Protein AF-A0A2K8V821-F1 (afdb_monomer_lite)

Radius of gyration: 11.68 Å; chains: 1; bounding box: 31×23×26 Å

Secondary structure (DSSP, 8-state):
--------HHHHHHSPTTHHHHHHHHTT-S-HHHHHHHHTTSS---HHHHHHHHHHHHHHTSTTHHHHHHHHHHHHHTT-

Sequence (80 aa):
MGEELVGSDELRESLPYGIVKEITQVFGYKNQSYVSDIIKGEKKGNLKIIKCAAEIADIYKQSGFETGKKKILESYANIN

Structure (mmCIF, N/CA/C/O backbone):
data_AF-A0A2K8V821-F1
#
_entry.id   AF-A0A2K8V821-F1
#
loop_
_atom_site.group_PDB
_atom_site.id
_atom_site.type_symbol
_atom_site.label_atom_id
_atom_site.label_alt_id
_atom_site.label_comp_id
_atom_site.label_asym_id
_atom_site.label_entity_id
_atom_site.label_seq_id
_atom_site.pdbx_PDB_ins_code
_atom_site.Cartn_x
_atom_site.Cartn_y
_atom_site.Cartn_z
_atom_site.occupancy
_atom_site.B_iso_or_equiv
_atom_site.auth_seq_id
_atom_site.auth_comp_id
_atom_site.auth_asym_id
_atom_site.auth_atom_id
_atom_site.pdbx_PDB_model_num
ATOM 1 N N . MET A 1 1 ? -10.948 -13.736 -16.659 1.00 35.03 1 MET A N 1
ATOM 2 C CA . MET A 1 1 ? -9.989 -12.759 -17.209 1.00 35.03 1 MET A CA 1
ATOM 3 C C . MET A 1 1 ? -9.077 -12.385 -16.059 1.00 35.03 1 MET A C 1
ATOM 5 O O . MET A 1 1 ? -9.560 -11.804 -15.103 1.00 35.03 1 MET A O 1
ATOM 9 N N . GLY A 1 2 ? -7.847 -12.902 -16.049 1.00 39.41 2 GLY A N 1
ATOM 10 C CA . GLY A 1 2 ? -6.877 -12.601 -15.000 1.00 39.41 2 GLY A CA 1
ATOM 11 C C . GLY A 1 2 ? -6.099 -11.380 -15.440 1.00 39.41 2 GLY A C 1
ATOM 12 O O . GLY A 1 2 ? -5.193 -11.517 -16.253 1.00 39.41 2 GLY A O 1
ATOM 13 N N . GLU A 1 3 ? -6.516 -10.203 -14.989 1.00 52.16 3 GLU A N 1
ATOM 14 C CA . GLU A 1 3 ? -5.733 -8.990 -15.193 1.00 52.16 3 GLU A CA 1
ATOM 15 C C . GLU A 1 3 ? -4.384 -9.205 -14.504 1.00 52.16 3 GLU A C 1
ATOM 17 O O . GLU A 1 3 ? -4.315 -9.488 -13.303 1.00 52.16 3 GLU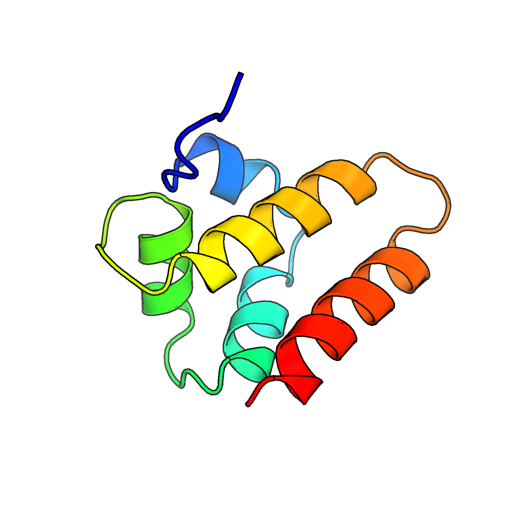 A O 1
ATOM 22 N N . GLU A 1 4 ? -3.305 -9.177 -15.287 1.00 56.78 4 GLU A N 1
ATOM 23 C CA . GLU A 1 4 ? -1.965 -9.117 -14.727 1.00 56.78 4 GLU A CA 1
ATOM 24 C C . GLU A 1 4 ? -1.915 -7.851 -13.874 1.00 56.78 4 GLU A C 1
ATOM 26 O O . GLU A 1 4 ? -2.000 -6.738 -14.384 1.00 56.78 4 GLU A O 1
ATOM 31 N N . LEU A 1 5 ? -1.855 -8.028 -12.555 1.00 65.06 5 LEU A N 1
ATOM 32 C CA . LEU A 1 5 ? -1.717 -6.930 -11.607 1.00 65.06 5 LEU A CA 1
ATOM 33 C C . LEU A 1 5 ? -0.338 -6.307 -11.790 1.00 65.06 5 LEU A C 1
ATOM 35 O O . LEU A 1 5 ? 0.646 -6.721 -11.169 1.00 65.06 5 LEU A O 1
ATOM 39 N N . VAL A 1 6 ? -0.287 -5.325 -12.675 1.00 76.00 6 VAL A N 1
ATOM 40 C CA . VAL A 1 6 ? 0.866 -4.474 -12.926 1.00 76.00 6 VAL A CA 1
ATOM 41 C C . VAL A 1 6 ? 0.591 -3.139 -12.243 1.00 76.00 6 VAL A C 1
ATOM 43 O O . VAL A 1 6 ? -0.530 -2.638 -12.271 1.00 76.00 6 VAL A O 1
ATOM 46 N N . GLY A 1 7 ? 1.601 -2.589 -11.570 1.00 84.31 7 GLY A N 1
ATOM 47 C CA . GLY A 1 7 ? 1.498 -1.234 -11.039 1.00 84.31 7 GLY A CA 1
ATOM 48 C C . GLY A 1 7 ? 1.279 -0.233 -12.176 1.00 84.31 7 GLY A C 1
ATOM 49 O O . GLY A 1 7 ? 1.756 -0.449 -13.289 1.00 84.31 7 GLY A O 1
ATOM 50 N N . SER A 1 8 ? 0.572 0.855 -11.900 1.00 91.25 8 SER A N 1
ATOM 51 C CA . SER A 1 8 ? 0.342 1.938 -12.854 1.00 91.25 8 SER A CA 1
ATOM 52 C C . SER A 1 8 ? 0.244 3.277 -12.132 1.00 91.25 8 SER A C 1
ATOM 54 O O . SER A 1 8 ? -0.124 3.345 -10.952 1.00 91.25 8 SER A O 1
ATOM 56 N N . ASP A 1 9 ? 0.559 4.363 -12.837 1.00 92.25 9 ASP A N 1
ATOM 57 C CA . ASP A 1 9 ? 0.345 5.712 -12.307 1.00 92.25 9 ASP A CA 1
ATOM 58 C C . ASP A 1 9 ? -1.131 5.935 -11.942 1.00 92.25 9 ASP A C 1
ATOM 60 O O . ASP A 1 9 ? -1.423 6.446 -10.864 1.00 92.25 9 ASP A O 1
ATOM 64 N N . GLU A 1 10 ? -2.064 5.429 -12.753 1.00 91.94 10 GLU A N 1
ATOM 65 C CA . GLU A 1 10 ? -3.507 5.500 -12.487 1.00 91.94 10 GLU A CA 1
ATOM 66 C C . GLU A 1 10 ? -3.884 4.826 -11.160 1.00 91.94 10 GLU A C 1
ATOM 68 O O . GLU A 1 10 ? -4.648 5.379 -10.363 1.00 91.94 10 GLU A O 1
ATOM 73 N N . LEU A 1 11 ? -3.310 3.652 -10.869 1.00 91.38 11 LEU A N 1
ATOM 74 C CA . LEU A 1 11 ? -3.519 2.971 -9.594 1.00 91.38 11 LEU A CA 1
ATOM 75 C C . LEU A 1 11 ? -2.995 3.826 -8.437 1.00 91.38 11 LEU A C 1
ATOM 77 O O . LEU A 1 11 ? -3.667 3.983 -7.414 1.00 91.38 11 LEU A O 1
ATOM 81 N N . ARG A 1 12 ? -1.813 4.425 -8.599 1.00 93.69 12 ARG A N 1
ATOM 82 C CA . ARG A 1 12 ? -1.232 5.308 -7.586 1.00 93.69 12 ARG A CA 1
ATOM 83 C C . ARG A 1 12 ? -2.081 6.559 -7.342 1.00 93.69 12 ARG A C 1
ATOM 85 O O . ARG A 1 12 ? -2.137 7.012 -6.195 1.00 93.69 12 ARG A O 1
ATOM 92 N N . GLU A 1 13 ? -2.693 7.120 -8.375 1.00 92.69 13 GLU A N 1
ATOM 93 C CA . GLU A 1 13 ? -3.538 8.318 -8.302 1.00 92.69 13 GLU A CA 1
ATOM 94 C C . GLU A 1 13 ? -4.940 8.029 -7.756 1.00 92.69 13 GLU A C 1
ATOM 96 O O . GLU A 1 13 ? -5.513 8.866 -7.062 1.00 92.69 13 GLU A O 1
ATOM 101 N N . SER A 1 14 ? -5.469 6.827 -7.995 1.00 91.50 14 SER A N 1
ATOM 102 C CA . SER A 1 14 ? -6.761 6.379 -7.448 1.00 91.50 14 SER A CA 1
ATOM 103 C C . SER A 1 14 ? -6.764 6.215 -5.921 1.00 91.50 14 SER A C 1
ATOM 105 O O . SER A 1 14 ? -7.814 6.137 -5.280 1.00 91.50 14 SER A O 1
ATOM 107 N N . LEU A 1 15 ? -5.567 6.163 -5.341 1.00 91.44 15 LEU A N 1
ATOM 108 C CA . LEU A 1 15 ? -5.303 5.878 -3.946 1.00 91.44 15 LEU A CA 1
ATOM 109 C C . LEU A 1 15 ? -5.495 7.137 -3.082 1.00 91.44 15 LEU A C 1
ATOM 111 O O . LEU A 1 15 ? -4.859 8.163 -3.347 1.00 91.44 15 LEU A O 1
ATOM 115 N N . PRO A 1 16 ? -6.295 7.077 -2.001 1.00 89.94 16 PRO A N 1
ATOM 116 C CA . PRO A 1 16 ? -6.471 8.228 -1.131 1.00 89.94 16 PRO A CA 1
ATOM 117 C C . PRO A 1 16 ? -5.182 8.614 -0.401 1.00 89.94 16 PRO A C 1
ATOM 119 O O . PRO A 1 16 ? -4.227 7.840 -0.258 1.00 89.94 16 PRO A O 1
ATOM 122 N N . TYR A 1 17 ? -5.166 9.852 0.091 1.00 90.12 17 TYR A N 1
ATOM 123 C CA . TYR A 1 17 ? -4.032 10.380 0.835 1.00 90.12 17 TYR A CA 1
ATOM 124 C C . TYR A 1 17 ? -3.695 9.490 2.041 1.00 90.12 17 TYR A C 1
ATOM 126 O O . TYR A 1 17 ? -4.573 9.058 2.781 1.00 90.12 17 TYR A O 1
ATOM 134 N N . GLY A 1 18 ? -2.404 9.222 2.246 1.00 91.56 18 GLY A N 1
ATOM 135 C CA . GLY A 1 18 ? -1.911 8.427 3.373 1.00 91.56 18 GLY A CA 1
ATOM 136 C C . GLY A 1 18 ? -1.856 6.913 3.141 1.00 91.56 18 GLY A C 1
ATOM 137 O O . GLY A 1 18 ? -1.066 6.254 3.813 1.00 91.56 18 GLY A O 1
ATOM 138 N N . ILE A 1 19 ? -2.554 6.355 2.144 1.00 94.31 19 ILE A N 1
ATOM 139 C CA . ILE A 1 19 ? -2.581 4.894 1.927 1.00 94.31 19 ILE A CA 1
ATOM 140 C C . ILE A 1 19 ? -1.209 4.309 1.636 1.00 94.31 19 ILE A C 1
ATOM 142 O O . ILE A 1 19 ? -0.843 3.284 2.199 1.00 94.31 19 ILE A O 1
ATOM 146 N N . VAL A 1 20 ? -0.397 4.978 0.819 1.00 94.69 20 VAL A N 1
ATOM 147 C CA . VAL A 1 20 ? 0.958 4.487 0.526 1.00 94.69 20 VAL A CA 1
ATOM 148 C C . VAL A 1 20 ? 1.789 4.375 1.804 1.00 94.69 20 VAL A C 1
ATOM 150 O O . VAL A 1 20 ? 2.568 3.436 1.939 1.00 94.69 20 VAL A O 1
ATOM 153 N N . LYS A 1 21 ? 1.596 5.283 2.769 1.00 94.88 21 LYS A N 1
ATOM 154 C CA . LYS A 1 21 ? 2.263 5.215 4.073 1.00 94.88 21 LYS A CA 1
ATOM 155 C C . LYS A 1 21 ? 1.767 4.014 4.881 1.00 94.88 21 LYS A C 1
ATOM 157 O O . LYS A 1 21 ? 2.594 3.280 5.411 1.00 94.88 21 LYS A O 1
ATOM 162 N N . GLU A 1 22 ? 0.455 3.792 4.938 1.00 94.88 22 GLU A N 1
ATOM 163 C CA . GLU A 1 22 ? -0.140 2.649 5.647 1.00 94.88 22 GLU A CA 1
ATOM 164 C C . GLU A 1 22 ? 0.331 1.308 5.052 1.00 94.88 22 GLU A C 1
ATOM 166 O O . GLU A 1 22 ? 0.815 0.443 5.782 1.00 94.88 22 GLU A O 1
ATOM 171 N N . ILE A 1 23 ? 0.314 1.171 3.721 1.00 93.81 23 ILE A N 1
ATOM 172 C CA . ILE A 1 23 ? 0.858 0.002 3.009 1.00 93.81 23 ILE A CA 1
ATOM 173 C C . ILE A 1 23 ? 2.349 -0.166 3.329 1.0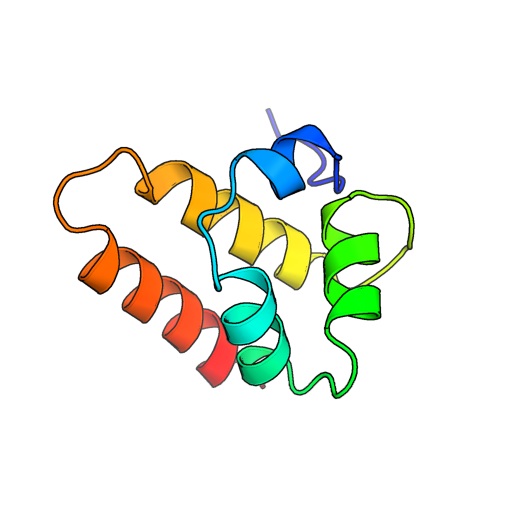0 93.81 23 ILE A C 1
ATOM 175 O O . ILE A 1 23 ? 2.803 -1.259 3.656 1.00 93.81 23 ILE A O 1
ATOM 179 N N . THR A 1 24 ? 3.125 0.919 3.288 1.00 94.69 24 THR A N 1
ATOM 180 C CA . THR A 1 24 ? 4.562 0.879 3.609 1.00 94.69 24 THR A CA 1
ATOM 181 C C . THR A 1 24 ? 4.814 0.285 4.995 1.00 94.69 24 THR A C 1
ATOM 183 O O . THR A 1 24 ? 5.694 -0.565 5.142 1.00 94.69 24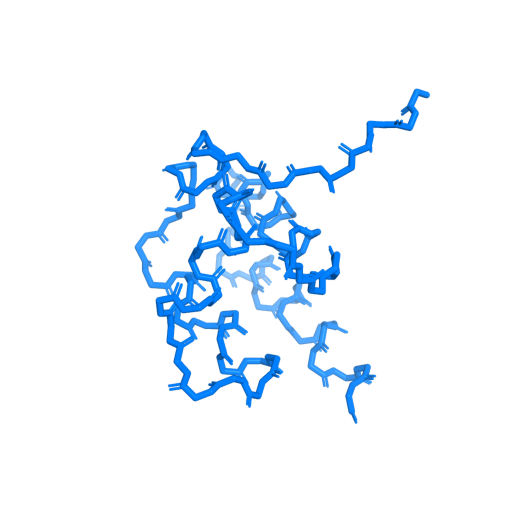 THR A O 1
ATOM 186 N N . GLN A 1 25 ? 4.016 0.680 5.991 1.00 93.56 25 GLN A N 1
ATOM 187 C CA . GLN A 1 25 ? 4.117 0.175 7.360 1.00 93.56 25 GLN A CA 1
ATOM 188 C C . GLN A 1 25 ? 3.715 -1.299 7.469 1.00 93.56 25 GLN A C 1
ATOM 190 O O . GLN A 1 25 ? 4.455 -2.075 8.070 1.00 93.56 25 GLN A O 1
ATOM 195 N N . VAL A 1 26 ? 2.594 -1.695 6.859 1.00 93.25 26 VAL A N 1
ATOM 196 C CA . VAL A 1 26 ? 2.097 -3.085 6.879 1.00 93.25 26 VAL A CA 1
ATOM 197 C C . VAL A 1 26 ? 3.110 -4.058 6.287 1.00 93.25 26 VAL A C 1
ATOM 199 O O . VAL A 1 26 ? 3.358 -5.127 6.840 1.00 93.25 26 VAL A O 1
ATOM 202 N N . PHE A 1 27 ? 3.742 -3.676 5.182 1.00 90.94 27 PHE A N 1
ATOM 203 C CA . PHE A 1 27 ? 4.724 -4.523 4.513 1.00 90.94 27 PHE A CA 1
ATOM 204 C C . PHE A 1 27 ? 6.148 -4.386 5.087 1.00 90.94 27 PHE A C 1
ATOM 206 O O . PHE A 1 27 ? 7.077 -4.994 4.558 1.00 90.94 27 PHE A O 1
ATOM 213 N N . GLY A 1 28 ? 6.340 -3.604 6.157 1.00 90.75 28 GLY A N 1
ATOM 214 C CA . GLY A 1 28 ? 7.627 -3.465 6.846 1.00 90.75 28 GLY A CA 1
ATOM 215 C C . GLY A 1 28 ? 8.701 -2.707 6.056 1.00 90.75 28 GLY A C 1
ATOM 216 O O . GLY A 1 28 ? 9.890 -2.803 6.371 1.00 90.75 28 GLY A O 1
ATOM 217 N N . TYR A 1 29 ? 8.318 -1.942 5.030 1.00 92.25 29 TYR A N 1
ATOM 218 C CA . TYR A 1 29 ? 9.263 -1.132 4.268 1.00 92.25 29 TYR A CA 1
ATOM 219 C C . TYR A 1 29 ? 9.601 0.157 5.018 1.00 92.25 29 TYR A C 1
ATOM 221 O O . TYR A 1 29 ? 8.754 0.802 5.626 1.00 92.25 29 TYR A O 1
ATOM 229 N N . LYS A 1 30 ? 10.868 0.573 4.945 1.00 89.94 30 LYS A N 1
ATOM 230 C CA . LYS A 1 30 ? 11.330 1.833 5.557 1.00 89.94 30 LYS A CA 1
ATOM 231 C C . LYS A 1 30 ? 11.132 3.046 4.651 1.00 89.94 30 LYS A C 1
ATOM 233 O O . LYS A 1 30 ? 11.128 4.174 5.127 1.00 89.94 30 LYS A O 1
ATOM 238 N N . ASN A 1 31 ? 11.024 2.816 3.344 1.00 92.69 31 ASN A N 1
ATOM 239 C CA . ASN A 1 31 ? 10.993 3.865 2.337 1.00 92.69 31 ASN A CA 1
ATOM 240 C C . ASN A 1 31 ? 9.641 3.867 1.619 1.00 92.69 31 ASN A C 1
ATOM 242 O O . ASN A 1 31 ? 9.347 2.964 0.838 1.00 92.69 31 ASN A O 1
ATOM 246 N N . GLN A 1 32 ? 8.851 4.910 1.867 1.00 93.62 32 GLN A N 1
ATOM 247 C CA . GLN A 1 32 ? 7.550 5.099 1.232 1.00 93.62 32 GLN A CA 1
ATOM 248 C C . GLN A 1 32 ? 7.667 5.347 -0.278 1.00 93.62 32 GLN A C 1
ATOM 250 O O . GLN A 1 32 ? 6.815 4.881 -1.030 1.00 93.62 32 GLN A O 1
ATOM 255 N N . SER A 1 33 ? 8.718 6.035 -0.737 1.00 94.38 33 SER A N 1
ATOM 256 C CA . SER A 1 33 ? 8.947 6.265 -2.169 1.00 94.38 33 SER A CA 1
ATOM 257 C C . SER A 1 33 ? 9.147 4.945 -2.903 1.00 94.38 33 SER A C 1
ATOM 259 O O . SER A 1 33 ? 8.518 4.729 -3.923 1.00 94.38 33 SER A O 1
ATOM 261 N N . TYR A 1 34 ? 9.895 4.001 -2.321 1.00 93.62 34 TYR A N 1
ATOM 262 C CA . TYR A 1 34 ? 10.071 2.671 -2.916 1.00 93.62 34 TYR A CA 1
ATOM 263 C C . TYR A 1 34 ? 8.738 1.934 -3.115 1.00 93.62 34 TYR A C 1
ATOM 265 O O . TYR A 1 34 ? 8.513 1.329 -4.158 1.00 93.62 34 TYR A O 1
ATOM 273 N N . VAL A 1 35 ? 7.839 2.005 -2.129 1.00 94.44 35 VAL A N 1
ATOM 274 C CA . VAL A 1 35 ? 6.497 1.412 -2.228 1.00 94.44 35 VAL A CA 1
ATOM 275 C C . VAL A 1 35 ? 5.648 2.158 -3.257 1.00 94.44 35 VAL A C 1
ATOM 277 O O . VAL A 1 35 ? 4.942 1.526 -4.037 1.00 94.44 35 VAL A O 1
ATOM 280 N N . SER A 1 36 ? 5.757 3.487 -3.311 1.00 94.62 36 SER A N 1
ATOM 281 C CA . SER A 1 36 ? 5.093 4.304 -4.329 1.00 94.62 36 SER A CA 1
ATOM 282 C C . SER A 1 36 ? 5.537 3.926 -5.745 1.00 94.62 36 SER A C 1
ATOM 284 O O . SER A 1 36 ? 4.675 3.756 -6.600 1.00 94.62 36 SER A O 1
ATOM 286 N N . ASP A 1 37 ? 6.838 3.749 -5.987 1.00 94.75 37 ASP A N 1
ATOM 287 C CA . ASP A 1 37 ? 7.395 3.384 -7.299 1.00 94.75 37 ASP A CA 1
ATOM 288 C C . ASP A 1 37 ? 6.920 1.989 -7.745 1.00 94.75 37 ASP A C 1
ATOM 290 O O . ASP A 1 37 ? 6.707 1.741 -8.930 1.00 94.75 37 ASP A O 1
ATOM 294 N N . ILE A 1 38 ? 6.718 1.064 -6.796 1.00 93.81 38 ILE A N 1
ATOM 295 C CA . ILE A 1 38 ? 6.137 -0.258 -7.082 1.00 93.81 38 ILE A CA 1
ATOM 296 C C . ILE A 1 38 ? 4.673 -0.127 -7.500 1.00 93.81 38 ILE A C 1
ATOM 298 O O 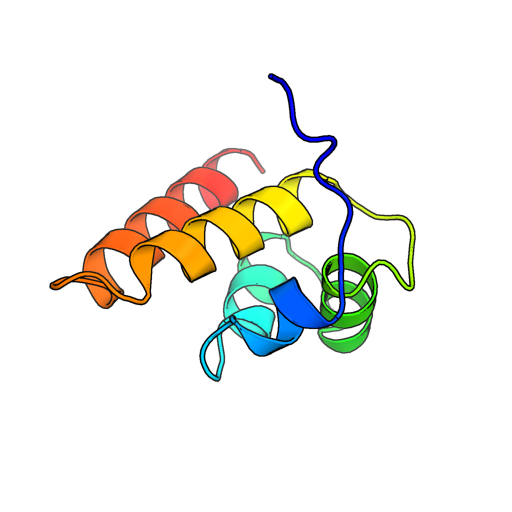. ILE A 1 38 ? 4.261 -0.742 -8.480 1.00 93.81 38 ILE A O 1
ATOM 302 N N . ILE A 1 39 ? 3.888 0.673 -6.770 1.00 94.00 39 ILE A N 1
ATOM 303 C CA . ILE A 1 39 ? 2.465 0.889 -7.076 1.00 94.00 39 ILE A CA 1
ATOM 304 C C . ILE A 1 39 ? 2.304 1.563 -8.442 1.00 94.00 39 ILE A C 1
ATOM 306 O O . ILE A 1 39 ? 1.394 1.197 -9.176 1.00 94.00 39 ILE A O 1
ATOM 310 N N . LYS A 1 40 ? 3.210 2.480 -8.804 1.00 94.19 40 LYS A N 1
ATOM 311 C CA . LYS A 1 40 ? 3.251 3.129 -10.123 1.00 94.19 40 LYS A CA 1
ATOM 312 C C . LYS A 1 40 ? 3.690 2.218 -11.271 1.00 94.19 40 LYS A C 1
ATOM 314 O O . LYS A 1 40 ? 3.514 2.569 -12.429 1.00 94.19 40 LYS A O 1
ATOM 319 N N . GLY A 1 41 ? 4.304 1.073 -10.969 1.00 91.19 41 GLY A N 1
ATOM 320 C CA . GLY A 1 41 ? 4.916 0.205 -11.979 1.00 91.19 41 GLY A CA 1
ATOM 321 C C . GLY A 1 41 ? 6.311 0.649 -12.439 1.00 91.19 41 GLY A C 1
ATOM 322 O O . GLY A 1 41 ? 6.924 -0.029 -13.260 1.00 91.19 41 GLY A O 1
ATOM 323 N N . GLU A 1 42 ? 6.866 1.726 -11.873 1.00 90.19 42 GLU A N 1
ATOM 324 C CA . GLU A 1 42 ? 8.229 2.210 -12.148 1.00 90.19 42 GLU A CA 1
ATOM 325 C C . GLU A 1 42 ? 9.305 1.263 -11.587 1.00 90.19 42 GLU A C 1
ATOM 327 O O . GLU A 1 42 ? 10.437 1.214 -12.081 1.00 90.19 42 GLU A O 1
ATOM 332 N N . LYS A 1 43 ? 8.961 0.468 -10.563 1.00 88.81 43 LYS A N 1
ATOM 333 C CA . LYS A 1 43 ? 9.824 -0.586 -10.019 1.00 88.81 43 LYS A CA 1
ATOM 334 C C . LYS A 1 43 ? 9.146 -1.946 -9.970 1.00 88.81 43 LYS A C 1
ATOM 336 O O . LYS A 1 43 ? 8.018 -2.095 -9.512 1.00 88.81 43 LYS A O 1
ATOM 341 N N . LYS A 1 44 ? 9.926 -2.984 -10.293 1.00 83.19 44 LYS A N 1
ATOM 342 C CA . LYS A 1 44 ? 9.582 -4.361 -9.923 1.00 83.19 44 LYS A CA 1
ATOM 343 C C . LYS A 1 44 ? 9.643 -4.507 -8.404 1.00 83.19 44 LYS A C 1
ATOM 345 O O . LYS A 1 44 ? 10.628 -4.125 -7.770 1.00 83.19 44 LYS A O 1
ATOM 350 N N . GLY A 1 45 ? 8.598 -5.091 -7.837 1.00 83.31 45 GLY A N 1
ATOM 351 C CA . GLY A 1 45 ? 8.462 -5.274 -6.402 1.00 83.31 45 GLY A CA 1
ATOM 352 C C . GLY A 1 45 ? 7.472 -6.371 -6.054 1.00 83.31 45 GLY A C 1
ATOM 353 O O . GLY A 1 45 ? 7.084 -7.183 -6.892 1.00 83.31 45 GLY A O 1
ATOM 354 N N . ASN A 1 46 ? 7.079 -6.406 -4.786 1.00 85.94 46 ASN A N 1
ATOM 355 C CA . ASN A 1 46 ? 6.155 -7.408 -4.287 1.00 85.94 46 ASN A CA 1
ATOM 356 C C . ASN A 1 46 ? 4.755 -7.191 -4.887 1.00 85.94 46 ASN A C 1
ATOM 358 O O . ASN A 1 46 ? 4.103 -6.194 -4.587 1.00 85.94 46 ASN A O 1
ATOM 362 N N . LEU A 1 47 ? 4.264 -8.154 -5.675 1.00 89.38 47 LEU A N 1
ATOM 363 C CA . LEU A 1 47 ? 2.925 -8.111 -6.280 1.00 89.38 47 LEU A CA 1
ATOM 364 C C . LEU A 1 47 ? 1.801 -7.964 -5.241 1.00 89.38 47 LEU A C 1
ATOM 366 O O . LEU A 1 47 ? 0.739 -7.434 -5.555 1.00 89.38 47 LEU A O 1
ATOM 370 N N . LYS A 1 48 ? 2.025 -8.392 -3.990 1.00 91.31 48 LYS A N 1
ATOM 371 C CA . LYS A 1 48 ? 1.064 -8.195 -2.894 1.00 91.31 48 LYS A CA 1
ATOM 372 C C . LYS A 1 48 ? 0.848 -6.714 -2.561 1.00 91.31 48 LYS A C 1
ATOM 374 O O . LYS A 1 48 ? -0.245 -6.361 -2.142 1.00 91.31 48 LYS A O 1
ATOM 379 N N . ILE A 1 49 ? 1.846 -5.852 -2.779 1.00 92.62 49 ILE A N 1
ATOM 380 C CA . ILE A 1 49 ? 1.707 -4.395 -2.609 1.00 92.62 49 ILE A CA 1
ATOM 381 C C . ILE A 1 49 ? 0.725 -3.848 -3.643 1.00 92.62 49 ILE A C 1
ATOM 383 O O . ILE A 1 49 ? -0.173 -3.091 -3.291 1.00 92.62 49 ILE A O 1
ATOM 387 N N . ILE A 1 50 ? 0.880 -4.264 -4.903 1.00 92.69 50 ILE A N 1
ATOM 388 C CA . ILE A 1 50 ? 0.014 -3.840 -6.010 1.00 92.69 50 ILE A CA 1
ATOM 389 C C . ILE A 1 50 ? -1.418 -4.325 -5.760 1.00 92.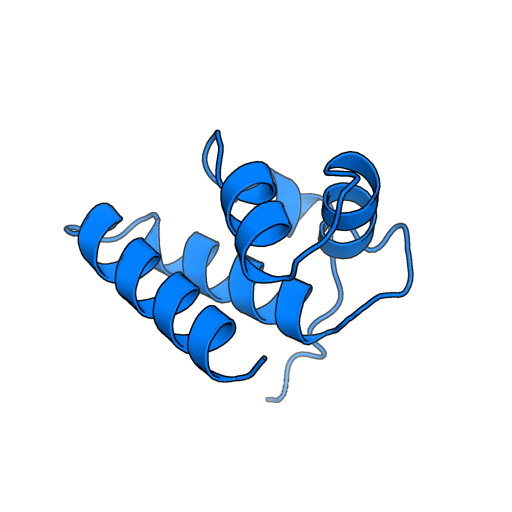69 50 ILE A C 1
ATOM 391 O O . ILE A 1 50 ? -2.352 -3.539 -5.869 1.00 92.69 50 ILE A O 1
ATOM 395 N N . LYS A 1 51 ? -1.589 -5.581 -5.323 1.00 91.25 51 LYS A N 1
ATOM 396 C CA . LYS A 1 51 ? -2.898 -6.122 -4.920 1.00 91.25 51 LYS A CA 1
ATOM 397 C C . LYS A 1 51 ? -3.538 -5.333 -3.786 1.00 91.25 51 LYS A C 1
ATOM 399 O O . LYS A 1 51 ? -4.681 -4.919 -3.908 1.00 91.25 51 LYS A O 1
ATOM 404 N N . CYS A 1 52 ? -2.789 -5.079 -2.715 1.00 93.00 52 CYS A N 1
ATOM 405 C CA . CYS A 1 52 ? -3.282 -4.309 -1.579 1.00 93.00 52 CYS A CA 1
ATOM 406 C C . CYS A 1 52 ? -3.714 -2.896 -2.003 1.00 93.00 52 CYS A C 1
ATOM 408 O O . CYS A 1 52 ? -4.782 -2.437 -1.608 1.00 93.00 52 CYS A O 1
ATOM 410 N N . ALA A 1 53 ? -2.926 -2.227 -2.850 1.00 92.94 53 ALA A N 1
ATOM 411 C CA . ALA A 1 53 ? -3.288 -0.924 -3.398 1.00 92.94 53 ALA A CA 1
ATOM 412 C C . ALA A 1 53 ? -4.570 -0.990 -4.249 1.00 92.94 53 ALA A C 1
ATOM 414 O O . ALA A 1 53 ? -5.464 -0.174 -4.044 1.00 92.94 53 ALA A O 1
ATOM 415 N N . ALA A 1 54 ? -4.689 -1.970 -5.148 1.00 92.00 54 ALA A N 1
ATOM 416 C CA . ALA A 1 54 ? -5.872 -2.142 -5.994 1.00 92.00 54 ALA A CA 1
ATOM 417 C C . ALA A 1 54 ? -7.141 -2.392 -5.166 1.00 92.00 54 ALA A C 1
ATOM 419 O O . ALA A 1 54 ? -8.141 -1.705 -5.348 1.00 92.00 54 ALA A O 1
ATOM 420 N N . GLU A 1 55 ? -7.073 -3.288 -4.178 1.00 91.56 55 GLU A N 1
ATOM 421 C CA . GLU A 1 55 ? -8.202 -3.562 -3.285 1.00 91.56 55 GLU A CA 1
ATOM 422 C C . GLU A 1 55 ? -8.639 -2.308 -2.511 1.00 91.56 55 GLU A C 1
ATOM 424 O O . GLU A 1 55 ? -9.835 -2.053 -2.372 1.00 91.56 55 GLU A O 1
ATOM 429 N N . ILE A 1 56 ? -7.687 -1.496 -2.027 1.00 91.19 56 ILE A N 1
ATOM 430 C CA . ILE A 1 56 ? -7.993 -0.244 -1.318 1.00 91.19 56 ILE A CA 1
ATOM 431 C C . ILE A 1 56 ? -8.616 0.792 -2.264 1.00 91.19 56 ILE A C 1
ATOM 433 O O . ILE A 1 56 ? -9.552 1.489 -1.864 1.00 91.19 56 ILE A O 1
ATOM 437 N N . ALA A 1 57 ? -8.129 0.895 -3.501 1.00 90.94 57 ALA A N 1
ATOM 438 C CA . ALA A 1 57 ? -8.702 1.782 -4.511 1.00 90.94 57 ALA A CA 1
ATOM 439 C C . ALA A 1 57 ? -10.159 1.407 -4.842 1.00 90.94 57 ALA A C 1
ATOM 441 O O . ALA A 1 57 ? -11.024 2.286 -4.902 1.00 90.94 57 ALA A O 1
ATOM 442 N N . ASP A 1 58 ? -10.456 0.112 -4.965 1.00 89.81 58 ASP A N 1
ATOM 443 C CA . ASP A 1 58 ? -11.799 -0.393 -5.278 1.00 89.81 58 ASP A CA 1
ATOM 444 C C . ASP A 1 58 ? -12.825 -0.079 -4.184 1.00 89.81 58 ASP A C 1
ATOM 446 O O . ASP A 1 58 ? -13.980 0.271 -4.464 1.00 89.81 58 ASP A O 1
ATOM 450 N N . ILE A 1 59 ? -12.420 -0.172 -2.916 1.00 87.88 59 ILE A N 1
ATOM 451 C CA . ILE A 1 59 ? -13.313 0.135 -1.793 1.00 87.88 59 ILE A CA 1
ATOM 452 C C . ILE A 1 59 ? -13.381 1.629 -1.469 1.00 87.88 59 ILE A C 1
ATOM 454 O O . ILE A 1 59 ? -14.263 2.036 -0.712 1.00 87.88 59 ILE A O 1
ATOM 458 N N . TYR A 1 60 ? -12.484 2.459 -2.016 1.00 86.69 60 TYR A N 1
ATOM 459 C CA . TYR A 1 60 ? -12.447 3.892 -1.704 1.00 86.69 60 TYR A CA 1
ATOM 460 C C . TYR A 1 60 ? -13.743 4.610 -2.082 1.00 86.69 60 TYR A C 1
ATOM 462 O O . TYR A 1 60 ? -14.190 5.518 -1.383 1.00 86.69 60 TYR A O 1
ATOM 470 N N . LYS A 1 61 ? -14.409 4.145 -3.141 1.00 79.88 61 LYS A N 1
ATOM 471 C CA . LYS A 1 61 ? -15.694 4.690 -3.597 1.00 79.88 61 LYS A CA 1
ATOM 472 C C . LYS A 1 61 ? -16.903 4.152 -2.817 1.00 79.88 61 LYS A C 1
ATOM 474 O O . LYS A 1 61 ? -18.027 4.561 -3.096 1.00 79.88 61 LYS A O 1
ATOM 479 N N . GLN A 1 62 ? -16.706 3.239 -1.863 1.00 83.25 62 GLN A N 1
ATOM 480 C CA . GLN A 1 62 ? -17.786 2.565 -1.140 1.00 83.25 62 GLN A CA 1
ATOM 481 C C . GLN A 1 62 ? -18.035 3.196 0.238 1.00 83.25 62 GLN A C 1
ATOM 483 O O . GLN A 1 62 ? -17.116 3.637 0.935 1.00 83.25 62 GLN A O 1
ATOM 488 N N . SER A 1 63 ? -19.296 3.203 0.679 1.00 73.62 63 SER A N 1
ATOM 489 C CA . SER A 1 63 ? -19.637 3.562 2.058 1.00 73.62 63 SER A CA 1
ATOM 490 C C . SER A 1 63 ? -18.987 2.567 3.028 1.00 73.62 63 SER A C 1
ATOM 492 O O . SER A 1 63 ? -19.165 1.361 2.894 1.00 73.62 63 SER A O 1
ATOM 494 N N . GLY A 1 64 ? -18.231 3.065 4.012 1.00 80.56 64 GLY A N 1
ATOM 495 C CA . GLY A 1 64 ? -17.502 2.215 4.965 1.00 80.56 64 GLY A CA 1
ATOM 496 C C . GLY A 1 64 ? -16.022 1.986 4.638 1.00 80.56 64 GLY A C 1
ATOM 497 O O . GLY A 1 64 ? -15.417 1.081 5.219 1.00 80.56 64 GLY A O 1
ATOM 498 N N . PHE A 1 65 ? -15.435 2.820 3.770 1.00 86.31 65 PHE A N 1
ATOM 499 C CA . PHE A 1 65 ? -14.017 2.789 3.395 1.00 86.31 65 PHE A CA 1
ATOM 500 C C . PHE A 1 65 ? -13.065 2.510 4.565 1.00 86.31 65 PHE A C 1
ATOM 502 O O . PHE A 1 65 ? -12.281 1.573 4.493 1.00 86.31 65 PHE A O 1
ATOM 509 N N . GLU A 1 66 ? -13.165 3.250 5.673 1.00 85.31 66 GLU A N 1
ATOM 510 C CA . GLU A 1 66 ? -12.249 3.088 6.813 1.00 85.31 66 GLU A CA 1
ATOM 511 C C . GLU A 1 66 ? -12.260 1.667 7.400 1.00 85.31 66 GLU A C 1
ATOM 513 O O . GLU A 1 66 ? -11.211 1.121 7.744 1.00 85.31 66 GLU A O 1
ATOM 518 N N . THR A 1 67 ? -13.432 1.027 7.463 1.00 88.00 67 THR A N 1
ATOM 519 C CA . THR A 1 67 ? -13.547 -0.354 7.960 1.00 88.00 67 THR A CA 1
ATOM 520 C C . THR A 1 67 ? -13.026 -1.360 6.935 1.00 88.00 67 THR A C 1
ATOM 522 O O . THR A 1 67 ? -12.338 -2.309 7.311 1.00 88.00 67 THR A O 1
ATOM 525 N N . GLY A 1 68 ? -13.322 -1.157 5.648 1.00 87.75 68 GLY A N 1
ATOM 526 C CA . GLY A 1 68 ? -12.815 -2.010 4.569 1.00 87.75 68 GLY A CA 1
ATOM 527 C C . GLY A 1 68 ? -11.291 -1.943 4.453 1.00 87.75 68 GLY A C 1
ATOM 528 O O . GLY A 1 68 ? -10.623 -2.974 4.452 1.00 87.75 68 GLY A O 1
ATOM 529 N N . LYS A 1 69 ? -10.740 -0.727 4.459 1.00 91.94 69 LYS A N 1
ATOM 530 C CA . LYS A 1 69 ? -9.304 -0.438 4.390 1.00 91.94 69 LYS A CA 1
ATOM 531 C C . LYS A 1 69 ? -8.568 -1.152 5.512 1.00 91.94 69 LYS A C 1
ATOM 533 O O . LYS A 1 69 ? -7.598 -1.860 5.258 1.00 91.94 69 LYS A O 1
ATOM 538 N N . LYS A 1 70 ? -9.064 -1.011 6.746 1.00 90.06 70 LYS A N 1
ATOM 539 C CA . LYS A 1 70 ? -8.474 -1.666 7.914 1.00 90.06 70 LYS A CA 1
ATOM 540 C C . LYS A 1 70 ? -8.436 -3.188 7.751 1.00 90.06 70 LYS A C 1
ATOM 542 O O . LYS A 1 70 ? -7.382 -3.774 7.960 1.00 90.06 70 LYS A O 1
ATOM 547 N N . LYS A 1 71 ? -9.536 -3.813 7.312 1.00 89.88 71 LYS A N 1
ATOM 548 C CA . LYS A 1 71 ? -9.586 -5.267 7.075 1.00 89.88 71 LYS A CA 1
ATOM 549 C C . LYS A 1 71 ? -8.581 -5.726 6.018 1.00 89.88 71 LYS A C 1
ATOM 551 O O . LYS A 1 71 ? -7.922 -6.741 6.221 1.00 89.88 71 LYS A O 1
ATOM 556 N N . ILE A 1 72 ? -8.450 -4.982 4.917 1.00 90.94 72 ILE A N 1
ATOM 557 C CA . ILE A 1 72 ? -7.470 -5.284 3.863 1.00 90.94 72 ILE A CA 1
ATOM 558 C C . ILE A 1 72 ? -6.056 -5.218 4.448 1.00 90.94 72 ILE A C 1
ATOM 560 O O . ILE A 1 72 ? -5.311 -6.193 4.381 1.00 90.94 72 ILE A O 1
ATOM 564 N N . LEU A 1 73 ? -5.699 -4.103 5.087 1.00 90.06 73 LEU A N 1
ATOM 565 C CA . LEU A 1 73 ? -4.372 -3.913 5.678 1.00 90.06 73 LEU A CA 1
ATOM 566 C C . LEU A 1 73 ? -4.042 -4.978 6.735 1.00 90.06 73 LEU A C 1
ATOM 568 O O . LEU A 1 73 ? -2.944 -5.531 6.715 1.00 90.06 73 LEU A O 1
ATOM 572 N N . GLU A 1 74 ? -4.988 -5.322 7.612 1.00 90.25 74 GLU A N 1
ATOM 573 C CA . GLU A 1 74 ? -4.834 -6.397 8.604 1.00 90.25 74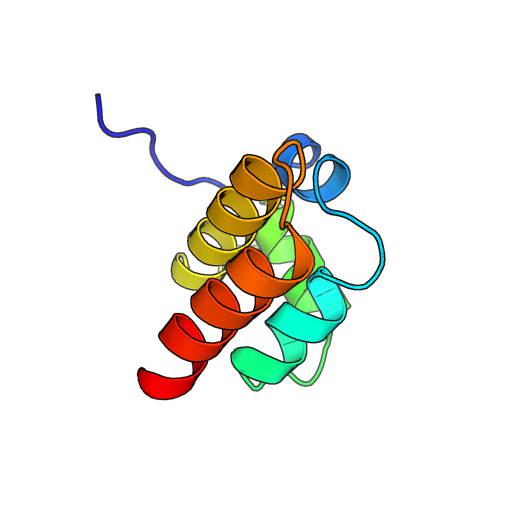 GLU A CA 1
ATOM 574 C C . GLU A 1 74 ? -4.658 -7.773 7.950 1.00 90.25 74 GLU A C 1
ATOM 576 O O . GLU A 1 74 ? -3.860 -8.586 8.425 1.00 90.25 74 GLU A O 1
ATOM 581 N N . SER A 1 75 ? -5.357 -8.040 6.842 1.00 89.19 75 SER A N 1
ATOM 582 C CA . SER A 1 75 ? -5.186 -9.283 6.087 1.00 89.19 75 SER A CA 1
ATOM 583 C C . SER A 1 75 ? -3.770 -9.410 5.534 1.00 89.19 75 SER A C 1
ATOM 585 O O . SER A 1 75 ? -3.220 -10.505 5.542 1.00 89.19 75 SER A O 1
ATOM 587 N N . TYR A 1 76 ? -3.159 -8.316 5.074 1.00 87.94 76 TYR A N 1
ATOM 588 C CA . TYR A 1 76 ? -1.778 -8.332 4.585 1.00 87.94 76 TYR A CA 1
ATOM 589 C C . TYR A 1 76 ? -0.741 -8.329 5.717 1.00 87.94 76 TYR A C 1
ATOM 591 O O . TYR A 1 76 ? 0.327 -8.919 5.551 1.00 87.94 76 TYR A O 1
ATOM 599 N N . ALA A 1 77 ? -1.060 -7.739 6.872 1.00 83.12 77 ALA A N 1
ATOM 600 C CA . ALA A 1 77 ? -0.189 -7.735 8.047 1.00 83.12 77 ALA A CA 1
ATOM 601 C C . ALA A 1 77 ? -0.024 -9.131 8.675 1.00 83.12 77 ALA A C 1
ATOM 603 O O . ALA A 1 77 ? 1.072 -9.472 9.097 1.00 83.12 77 ALA A O 1
ATOM 604 N N . ASN A 1 78 ? -1.079 -9.955 8.694 1.00 69.94 78 ASN A N 1
ATOM 605 C CA . ASN A 1 78 ? -1.055 -11.304 9.287 1.00 69.94 78 ASN A CA 1
ATOM 606 C C . ASN A 1 78 ? -0.369 -12.378 8.416 1.00 69.94 78 ASN A C 1
ATOM 608 O O . ASN A 1 78 ? -0.332 -13.546 8.798 1.00 69.94 78 ASN A O 1
ATOM 612 N N . ILE A 1 79 ? 0.123 -12.017 7.226 1.00 59.22 79 ILE A N 1
ATOM 613 C CA . ILE A 1 79 ? 0.812 -12.940 6.304 1.00 59.22 79 ILE A CA 1
ATOM 614 C C . ILE A 1 79 ? 2.348 -12.781 6.396 1.00 59.22 79 ILE A C 1
ATOM 616 O O . ILE A 1 79 ? 3.079 -13.537 5.754 1.00 59.22 79 ILE A O 1
ATOM 620 N N . ASN A 1 80 ? 2.833 -11.808 7.176 1.00 46.94 80 ASN A N 1
ATOM 621 C CA . ASN A 1 80 ? 4.249 -11.581 7.493 1.00 46.94 80 ASN A CA 1
ATOM 622 C C . ASN A 1 80 ? 4.586 -12.131 8.882 1.00 46.94 80 ASN A C 1
ATOM 624 O O . ASN A 1 80 ? 5.726 -12.620 9.036 1.00 46.94 80 ASN A O 1
#

pLDDT: mean 86.43, std 12.39, range [35.03, 94.88]

Foldseek 3Di:
DDPPLAAAPVLLVLADPCLLVLLCVLVVHPDSVVLSCRNRNVDDDDSLSSVLSNQLSVCVPPPPSVVSNVVSSVVSNVVD